Protein AF-A0A2G9M3P9-F1 (afdb_monomer)

Solvent-accessible surface area (backbone atoms only — not comparable to ful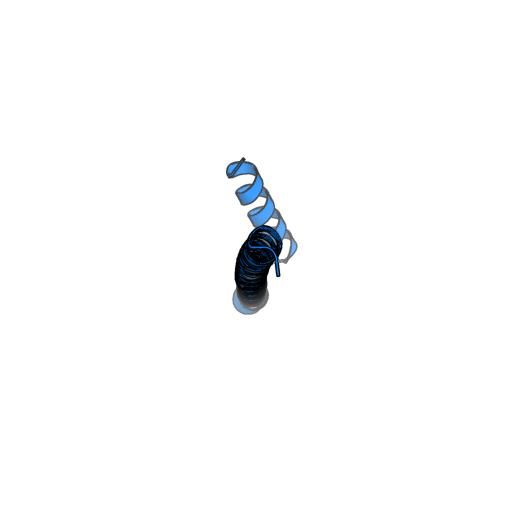l-atom values): 3602 Å² total; per-residue (Å²): 132,62,71,70,59,57,54,54,52,53,54,50,51,53,51,51,53,50,51,52,52,52,51,52,51,53,53,52,52,52,53,52,51,52,50,52,51,49,48,41,33,72,78,67,65,46,56,70,66,61,54,54,52,50,52,51,52,55,55,62,72,74,107

Structure (mmCIF, N/CA/C/O backbone):
data_AF-A0A2G9M3P9-F1
#
_entry.id   AF-A0A2G9M3P9-F1
#
loop_
_atom_site.group_PDB
_atom_site.id
_atom_site.type_symbol
_atom_site.label_atom_id
_atom_site.label_alt_id
_atom_site.label_comp_id
_atom_site.label_asym_id
_atom_site.label_entity_id
_atom_site.label_seq_id
_atom_site.pdbx_PDB_ins_code
_atom_site.Cartn_x
_atom_site.Cartn_y
_atom_site.Cartn_z
_atom_site.occupancy
_atom_site.B_iso_or_equiv
_atom_site.auth_seq_id
_atom_site.auth_comp_id
_atom_site.auth_asym_id
_atom_site.auth_atom_id
_atom_site.pdbx_PDB_model_num
ATOM 1 N 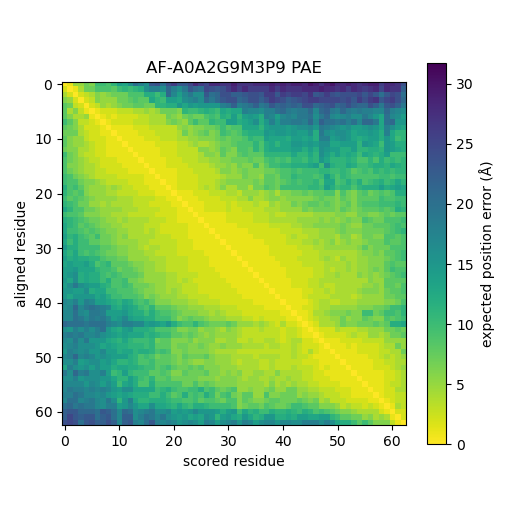N . MET A 1 1 ? -24.968 -7.854 34.919 1.00 55.81 1 MET A N 1
ATOM 2 C CA . MET A 1 1 ? -23.833 -7.529 34.033 1.00 55.81 1 MET A CA 1
ATOM 3 C C . MET A 1 1 ? -23.591 -6.043 34.161 1.00 55.81 1 MET A C 1
ATOM 5 O O . MET A 1 1 ? -24.489 -5.278 33.834 1.00 55.81 1 MET A O 1
ATOM 9 N N . ASP A 1 2 ? -22.453 -5.649 34.722 1.00 60.78 2 ASP A N 1
ATOM 10 C CA . ASP A 1 2 ? -22.175 -4.246 35.021 1.00 60.78 2 ASP A CA 1
ATOM 11 C C . ASP A 1 2 ? -22.066 -3.427 33.734 1.00 60.78 2 ASP A C 1
ATOM 13 O O . ASP A 1 2 ? -21.408 -3.835 32.775 1.00 60.78 2 ASP A O 1
ATOM 17 N N . LEU A 1 3 ? -22.704 -2.254 33.717 1.00 60.84 3 LEU A N 1
ATOM 18 C CA . LEU A 1 3 ? -22.735 -1.319 32.581 1.00 60.84 3 LEU A CA 1
ATOM 19 C C . LEU A 1 3 ? -21.333 -0.978 32.028 1.00 60.84 3 LEU A C 1
ATOM 21 O O . LEU A 1 3 ? -21.178 -0.673 30.843 1.00 60.84 3 LEU A O 1
ATOM 25 N N . PHE A 1 4 ? -20.294 -1.100 32.859 1.00 61.12 4 PHE A N 1
ATOM 26 C CA . PHE A 1 4 ? -18.893 -0.923 32.473 1.00 61.12 4 PHE A CA 1
ATOM 27 C C . PHE A 1 4 ? -18.383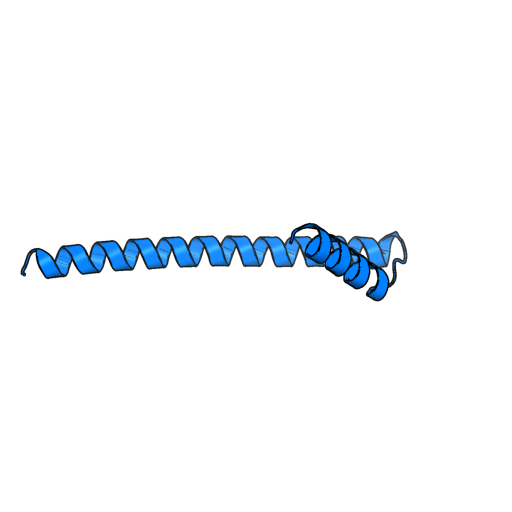 -1.999 31.497 1.00 61.12 4 PHE A C 1
ATOM 29 O O . PHE A 1 4 ? -17.627 -1.691 30.575 1.00 61.12 4 PHE A O 1
ATOM 36 N N . SER A 1 5 ? -18.834 -3.248 31.648 1.00 72.06 5 SER A N 1
ATOM 37 C CA . SER A 1 5 ? -18.438 -4.365 30.779 1.00 72.06 5 SER A CA 1
ATOM 38 C C . SER A 1 5 ? -19.015 -4.218 29.368 1.00 72.06 5 SER A C 1
ATOM 40 O O . SER A 1 5 ? -18.313 -4.433 28.383 1.00 72.06 5 SER A O 1
ATOM 42 N N . ILE A 1 6 ? -20.268 -3.767 29.262 1.00 80.12 6 ILE A N 1
ATOM 43 C CA . ILE A 1 6 ? -20.956 -3.584 27.975 1.00 80.12 6 ILE A CA 1
ATOM 44 C C . ILE A 1 6 ? -20.314 -2.441 27.177 1.00 80.12 6 ILE A C 1
ATOM 46 O O . ILE A 1 6 ? -20.083 -2.572 25.976 1.00 80.12 6 ILE A O 1
ATOM 50 N N . THR A 1 7 ? -19.950 -1.347 27.848 1.00 82.88 7 THR A N 1
ATOM 51 C CA . THR A 1 7 ? -19.320 -0.183 27.205 1.00 82.88 7 THR A CA 1
ATOM 52 C C . THR A 1 7 ? -17.948 -0.528 26.612 1.00 82.88 7 THR A C 1
ATOM 54 O O . THR A 1 7 ? -17.650 -0.144 25.480 1.00 82.88 7 THR A O 1
ATOM 57 N N . GLY A 1 8 ? -17.132 -1.318 27.323 1.00 80.06 8 GLY A N 1
ATOM 58 C CA . GLY A 1 8 ? -15.828 -1.771 26.822 1.00 80.06 8 GLY A CA 1
ATOM 59 C C . GLY A 1 8 ? -15.932 -2.650 25.569 1.00 80.06 8 GLY A C 1
ATOM 60 O O . GLY A 1 8 ? -15.151 -2.488 24.631 1.00 80.06 8 GLY A O 1
ATOM 61 N N . ILE A 1 9 ? -16.941 -3.525 25.512 1.00 85.38 9 ILE A N 1
ATOM 62 C CA . ILE A 1 9 ? -17.197 -4.389 24.349 1.00 85.38 9 ILE A CA 1
ATOM 63 C C . ILE A 1 9 ? -17.576 -3.551 23.120 1.00 85.38 9 ILE A C 1
ATOM 65 O O . ILE A 1 9 ? -17.073 -3.802 22.025 1.00 85.38 9 ILE A O 1
ATOM 69 N N . ILE A 1 10 ? -18.408 -2.521 23.293 1.00 86.50 10 ILE A N 1
ATOM 70 C CA . ILE A 1 10 ? -18.819 -1.632 22.195 1.00 86.50 10 ILE A CA 1
ATOM 71 C C . ILE A 1 10 ? -17.608 -0.893 21.608 1.00 86.50 10 ILE A C 1
ATOM 73 O O . ILE A 1 10 ? -17.436 -0.869 20.388 1.00 86.50 10 ILE A O 1
ATOM 77 N N . ILE A 1 11 ? -16.734 -0.342 22.457 1.00 86.38 11 ILE A N 1
ATOM 78 C CA . ILE A 1 11 ? -15.519 0.360 22.011 1.00 86.38 11 ILE A CA 1
ATOM 79 C C . ILE A 1 11 ? -14.594 -0.592 21.242 1.00 86.38 11 ILE A C 1
ATOM 81 O O . ILE A 1 11 ? -14.101 -0.243 20.168 1.00 86.38 11 ILE A O 1
ATOM 85 N N . PHE A 1 12 ? -14.402 -1.812 21.748 1.00 87.19 12 PHE A N 1
ATOM 86 C CA . PHE A 1 12 ? -13.570 -2.817 21.091 1.00 87.19 12 PHE A CA 1
ATOM 87 C C . PHE A 1 12 ? -14.090 -3.181 19.692 1.00 87.19 12 PHE A C 1
ATOM 89 O O . PHE A 1 12 ? -13.316 -3.219 18.735 1.00 87.19 12 PHE A O 1
ATOM 96 N N . ILE A 1 13 ? -15.405 -3.374 19.545 1.00 88.62 13 ILE A N 1
ATOM 97 C CA . ILE A 1 13 ? -16.031 -3.674 18.249 1.00 88.62 13 ILE A CA 1
ATOM 98 C C . ILE A 1 13 ? -15.829 -2.517 17.262 1.00 88.62 13 ILE A C 1
ATOM 100 O O . ILE A 1 13 ? -15.487 -2.759 16.104 1.00 88.62 13 ILE A O 1
ATOM 104 N N . ILE A 1 14 ? -15.987 -1.265 17.702 1.00 88.75 14 ILE A N 1
ATOM 105 C CA . ILE A 1 14 ? -15.789 -0.088 16.840 1.00 88.75 14 ILE A CA 1
ATOM 106 C C . ILE A 1 14 ? -14.347 -0.030 16.325 1.00 88.75 14 ILE A C 1
ATOM 108 O O . ILE A 1 14 ? -14.138 0.147 15.123 1.00 88.75 14 ILE A O 1
ATOM 112 N N . ILE A 1 15 ? -13.361 -0.226 17.205 1.00 88.31 15 ILE A N 1
ATOM 113 C CA . ILE A 1 15 ? -11.939 -0.230 16.832 1.00 88.31 15 ILE A CA 1
ATOM 114 C C . ILE A 1 15 ? -11.651 -1.358 15.837 1.00 88.31 15 ILE A C 1
ATOM 116 O O . ILE A 1 15 ? -10.985 -1.128 14.827 1.00 88.31 15 ILE A O 1
ATOM 120 N N . LEU A 1 16 ? -12.190 -2.556 16.073 1.00 90.69 16 LEU A N 1
ATOM 121 C CA . LEU A 1 16 ? -11.982 -3.712 15.203 1.00 90.69 16 LEU A CA 1
ATOM 122 C C . LEU A 1 16 ? -12.570 -3.488 13.798 1.00 90.69 16 LEU A C 1
ATOM 124 O O . LEU A 1 16 ? -11.923 -3.787 12.793 1.00 90.69 16 LEU A O 1
ATOM 128 N N . VAL A 1 17 ? -13.766 -2.897 13.712 1.00 90.19 17 VAL A N 1
ATOM 129 C CA . VAL A 1 17 ? -14.402 -2.538 12.433 1.00 90.19 17 VAL A CA 1
ATOM 130 C C . VAL A 1 17 ? -13.603 -1.456 11.704 1.00 90.19 17 VAL A C 1
ATOM 132 O O . VAL A 1 17 ? -13.399 -1.556 10.490 1.00 90.19 17 VAL A O 1
ATOM 135 N N . PHE A 1 18 ? -13.120 -0.437 12.418 1.00 87.62 18 PHE A N 1
ATOM 136 C CA . PHE A 1 18 ? -12.282 0.609 11.829 1.00 87.62 18 PHE A CA 1
ATOM 137 C C . PHE A 1 18 ? -10.951 0.058 11.311 1.00 87.62 18 PHE A C 1
ATOM 139 O O . PHE A 1 18 ? -10.579 0.339 10.170 1.00 87.62 18 PHE A O 1
ATOM 146 N N . ALA A 1 19 ? -10.273 -0.777 12.100 1.00 84.38 19 ALA A N 1
ATOM 147 C CA . ALA A 1 19 ? -9.031 -1.430 11.702 1.00 84.38 19 ALA A CA 1
ATOM 148 C C . ALA A 1 19 ? -9.232 -2.306 10.456 1.00 84.38 19 ALA A C 1
ATOM 150 O O . ALA A 1 19 ? -8.462 -2.209 9.499 1.00 84.38 19 ALA A O 1
ATOM 151 N N . GLY A 1 20 ? -10.312 -3.094 10.413 1.00 86.50 20 GLY A N 1
ATOM 152 C CA . GLY A 1 20 ? -10.656 -3.909 9.245 1.00 86.50 20 GLY A CA 1
ATOM 153 C C . GLY A 1 20 ? -10.920 -3.077 7.985 1.00 86.50 20 GLY A C 1
ATOM 154 O O . GLY A 1 20 ? -10.479 -3.443 6.892 1.00 86.50 20 GLY A O 1
ATOM 155 N N . ARG A 1 21 ? -11.584 -1.922 8.116 1.00 87.75 21 ARG A N 1
ATOM 156 C CA . ARG A 1 21 ? -11.817 -1.000 6.989 1.00 87.75 21 ARG A CA 1
ATOM 157 C C . ARG A 1 21 ? -10.522 -0.388 6.462 1.00 87.75 21 ARG A C 1
ATOM 159 O O . ARG A 1 21 ? -10.335 -0.355 5.246 1.00 87.75 21 ARG A O 1
ATOM 166 N N . ILE A 1 22 ? -9.634 0.053 7.352 1.00 89.56 22 ILE A N 1
ATOM 167 C CA . ILE A 1 22 ? -8.321 0.599 6.979 1.00 89.56 22 ILE A CA 1
ATOM 168 C C . ILE A 1 22 ? -7.494 -0.470 6.261 1.00 89.56 22 ILE A C 1
ATOM 170 O O . ILE A 1 22 ? -6.947 -0.204 5.192 1.00 89.56 22 ILE A O 1
ATOM 174 N N . LEU A 1 23 ? -7.471 -1.696 6.789 1.00 88.25 23 LEU A N 1
ATOM 175 C CA . LEU A 1 23 ? -6.765 -2.812 6.164 1.00 88.25 23 LEU A CA 1
ATOM 176 C C . LEU A 1 23 ? -7.310 -3.111 4.761 1.00 88.25 23 LEU A C 1
ATOM 178 O O . LEU A 1 23 ? -6.535 -3.267 3.820 1.00 88.25 23 LEU A O 1
ATOM 182 N N . SER A 1 24 ? -8.636 -3.136 4.595 1.00 88.62 24 SER A N 1
ATOM 183 C CA . SER A 1 24 ? -9.267 -3.341 3.284 1.00 88.62 24 SER A CA 1
ATOM 184 C C . SER A 1 24 ? -8.911 -2.232 2.289 1.00 88.62 24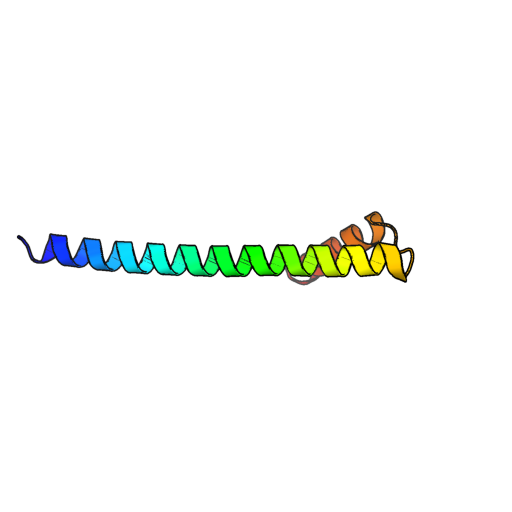 SER A C 1
ATOM 186 O O . SER A 1 24 ? -8.659 -2.511 1.115 1.00 88.62 24 SER A O 1
ATOM 188 N N . PHE A 1 25 ? -8.861 -0.979 2.746 1.00 89.38 25 PHE A N 1
ATOM 189 C CA . PHE A 1 25 ? -8.473 0.158 1.915 1.00 89.38 25 PHE A CA 1
ATOM 190 C C . PHE A 1 25 ? -7.008 0.064 1.469 1.00 89.38 25 PHE A C 1
ATOM 192 O O . PHE A 1 25 ? -6.725 0.200 0.278 1.00 89.38 25 PHE A O 1
ATOM 199 N N . LEU A 1 26 ? -6.097 -0.250 2.396 1.00 88.88 26 LEU A N 1
ATOM 200 C CA . LEU A 1 26 ? -4.677 -0.454 2.098 1.00 88.88 26 LEU A CA 1
ATOM 201 C C . LEU A 1 26 ? -4.471 -1.590 1.095 1.00 88.88 26 LEU A C 1
ATOM 203 O O . LEU A 1 26 ? -3.745 -1.418 0.119 1.00 88.88 26 LEU A O 1
ATOM 207 N N . LEU A 1 27 ? -5.152 -2.723 1.283 1.00 91.00 27 LEU A N 1
ATOM 208 C CA . LEU A 1 27 ? -5.027 -3.866 0.379 1.00 91.00 27 LEU A CA 1
ATOM 209 C C . LEU A 1 27 ? -5.461 -3.503 -1.047 1.00 91.00 27 LEU A C 1
A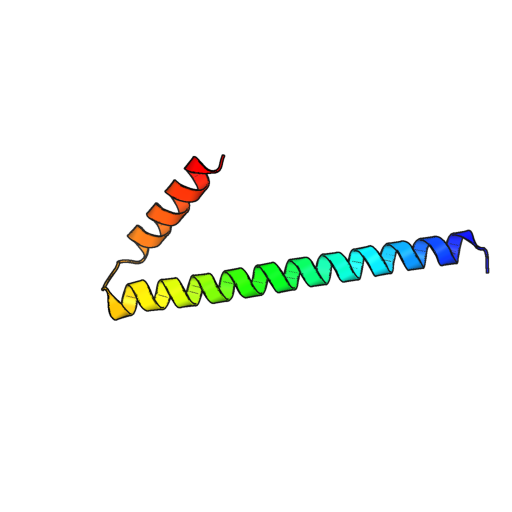TOM 211 O O . LEU A 1 27 ? -4.767 -3.820 -2.010 1.00 91.00 27 LEU A O 1
ATOM 215 N N . LYS A 1 28 ? -6.585 -2.785 -1.187 1.00 91.19 28 LYS A N 1
ATOM 216 C CA . LYS A 1 28 ? -7.051 -2.290 -2.489 1.00 91.19 28 LYS A CA 1
ATOM 217 C C . LYS A 1 28 ? -6.028 -1.351 -3.121 1.00 91.19 28 LYS A C 1
ATOM 219 O O . LYS A 1 28 ? -5.724 -1.519 -4.297 1.00 91.19 28 LYS A O 1
ATOM 224 N N . ALA A 1 29 ? -5.486 -0.401 -2.361 1.00 88.06 29 ALA A N 1
ATOM 225 C CA . ALA A 1 29 ? -4.478 0.532 -2.861 1.00 88.06 29 ALA A CA 1
ATOM 226 C C . ALA A 1 29 ? -3.229 -0.198 -3.385 1.00 88.06 29 ALA A C 1
ATOM 228 O O . ALA A 1 29 ? -2.755 0.114 -4.476 1.00 88.06 29 ALA A O 1
ATOM 229 N N . VAL A 1 30 ? -2.750 -1.219 -2.664 1.00 90.38 30 VAL A N 1
ATOM 230 C CA . VAL A 1 30 ? -1.610 -2.050 -3.089 1.00 90.38 30 VAL A CA 1
ATOM 231 C C . VAL A 1 30 ? -1.917 -2.804 -4.385 1.00 90.38 30 VAL A C 1
ATOM 233 O O . VAL A 1 30 ? -1.091 -2.814 -5.296 1.00 90.38 30 VAL A O 1
ATOM 236 N N . VAL A 1 31 ? -3.106 -3.400 -4.508 1.00 92.50 31 VAL A N 1
ATOM 237 C CA . VAL A 1 31 ? -3.511 -4.116 -5.732 1.00 92.50 31 VAL A CA 1
ATOM 238 C C . VAL A 1 31 ? -3.581 -3.170 -6.931 1.00 92.50 31 VAL A C 1
ATOM 240 O O . VAL A 1 31 ? -3.040 -3.484 -7.991 1.00 92.50 31 VAL A O 1
ATOM 243 N N . TRP A 1 32 ? -4.193 -1.994 -6.770 1.00 92.12 32 TRP A N 1
ATOM 244 C CA . TRP A 1 32 ? -4.242 -0.983 -7.829 1.00 92.12 32 TRP A CA 1
ATOM 245 C C . TRP A 1 32 ? -2.847 -0.508 -8.233 1.00 92.12 32 TRP A C 1
ATOM 247 O O . TRP A 1 32 ? -2.557 -0.403 -9.423 1.00 92.12 32 TRP A O 1
ATOM 257 N N . PHE A 1 33 ? -1.967 -0.278 -7.259 1.00 88.19 33 PHE A N 1
ATOM 258 C CA . PHE A 1 33 ? -0.586 0.114 -7.515 1.00 88.19 33 PHE A CA 1
ATOM 259 C C . PHE A 1 33 ? 0.185 -0.955 -8.309 1.00 88.19 33 PHE A C 1
ATOM 261 O O . PHE A 1 33 ? 0.877 -0.628 -9.278 1.00 88.19 33 PHE A O 1
ATOM 268 N N . LEU A 1 34 ? 0.027 -2.234 -7.953 1.00 89.94 34 LEU A N 1
ATOM 269 C CA . LEU A 1 34 ? 0.632 -3.349 -8.687 1.00 89.94 34 LEU A CA 1
ATOM 270 C C . LEU A 1 34 ? 0.110 -3.435 -10.124 1.00 89.94 34 LEU A C 1
ATOM 272 O O . LEU A 1 34 ? 0.908 -3.588 -11.045 1.00 89.94 34 LEU A O 1
ATOM 276 N N . LEU A 1 35 ? -1.201 -3.279 -10.329 1.00 92.25 35 LEU A N 1
ATOM 277 C CA . LEU A 1 35 ? -1.802 -3.283 -11.666 1.00 92.25 35 LEU A CA 1
ATOM 278 C C . LEU A 1 35 ? -1.260 -2.147 -12.537 1.00 92.25 35 LEU A C 1
ATOM 280 O O . LEU A 1 35 ? -0.844 -2.395 -13.666 1.00 92.25 35 LEU A O 1
ATOM 284 N N . ILE A 1 36 ? -1.207 -0.920 -12.010 1.00 89.94 36 ILE A N 1
ATOM 285 C CA . ILE A 1 36 ? -0.637 0.231 -12.727 1.00 89.94 36 ILE A CA 1
ATOM 286 C C . ILE A 1 36 ? 0.829 -0.035 -13.075 1.00 89.94 36 ILE A C 1
ATOM 288 O O . ILE A 1 36 ? 1.246 0.199 -14.206 1.00 89.94 36 ILE A O 1
ATOM 292 N N . SER A 1 37 ? 1.599 -0.579 -12.133 1.00 87.00 37 SER A N 1
ATOM 293 C CA . SER A 1 37 ? 3.006 -0.904 -12.367 1.00 87.00 37 SER A CA 1
ATOM 294 C C . SER A 1 37 ? 3.172 -1.963 -13.457 1.00 87.00 37 SER A C 1
ATOM 296 O O . SER A 1 37 ? 4.013 -1.804 -14.337 1.00 87.00 37 SER A O 1
ATOM 298 N N . MET A 1 38 ? 2.339 -3.009 -13.462 1.00 89.81 38 MET A N 1
ATOM 299 C CA . MET A 1 38 ? 2.334 -4.003 -14.539 1.00 89.81 38 MET A CA 1
ATOM 300 C C . MET A 1 38 ? 2.010 -3.360 -15.887 1.00 89.81 38 MET A C 1
ATOM 302 O O . MET A 1 38 ? 2.705 -3.634 -16.861 1.00 89.81 38 MET A O 1
ATOM 306 N N . VAL A 1 39 ? 1.009 -2.479 -15.954 1.00 92.12 39 VAL A N 1
ATOM 307 C CA . VAL A 1 39 ? 0.668 -1.763 -17.193 1.00 92.12 39 VAL A CA 1
ATOM 308 C C . VAL A 1 39 ? 1.844 -0.910 -17.675 1.00 92.12 39 VAL A C 1
ATOM 310 O O . VAL A 1 39 ? 2.165 -0.947 -18.858 1.00 92.12 39 VAL A O 1
ATOM 313 N N . LEU A 1 40 ? 2.531 -0.194 -16.784 1.00 88.38 40 LEU A N 1
ATOM 314 C CA . LEU A 1 40 ? 3.700 0.615 -17.143 1.00 88.38 40 LEU A CA 1
ATOM 315 C C . LEU A 1 40 ? 4.853 -0.231 -17.699 1.00 88.38 40 LEU A C 1
ATOM 317 O O . LEU A 1 40 ? 5.462 0.137 -18.704 1.00 88.38 40 LEU A O 1
ATOM 321 N N . ILE A 1 41 ? 5.120 -1.385 -17.089 1.00 89.06 41 ILE A N 1
ATOM 322 C CA . ILE A 1 41 ? 6.174 -2.297 -17.549 1.00 89.06 41 ILE A CA 1
ATOM 323 C C . ILE A 1 41 ? 5.799 -2.913 -18.901 1.00 89.06 41 ILE A C 1
ATOM 325 O O . ILE A 1 41 ? 6.604 -2.894 -19.827 1.00 89.06 41 ILE A O 1
ATOM 329 N N . PHE A 1 42 ? 4.581 -3.443 -19.038 1.00 89.25 42 PHE A N 1
ATOM 330 C CA . PHE A 1 42 ? 4.173 -4.181 -20.236 1.00 89.25 42 PHE A CA 1
ATOM 331 C C . PHE A 1 42 ? 3.840 -3.280 -21.428 1.00 89.25 42 PHE A C 1
ATOM 333 O O . PHE A 1 42 ? 4.221 -3.605 -22.548 1.00 89.25 42 PHE A O 1
ATOM 340 N N . ALA A 1 43 ? 3.126 -2.171 -21.217 1.00 89.38 43 ALA A N 1
ATOM 341 C CA . ALA A 1 43 ? 2.674 -1.309 -22.311 1.00 89.38 43 ALA A CA 1
ATOM 342 C C . ALA A 1 43 ? 3.737 -0.293 -22.745 1.00 89.38 43 ALA A C 1
ATOM 344 O O . ALA A 1 43 ? 3.813 0.046 -23.922 1.00 89.38 43 ALA A O 1
ATOM 345 N N . PHE A 1 44 ? 4.558 0.185 -21.806 1.00 89.06 44 PHE A N 1
ATOM 346 C CA . PHE A 1 44 ? 5.526 1.256 -22.059 1.00 89.06 44 PHE A CA 1
ATOM 347 C C . PHE A 1 44 ? 6.984 0.802 -21.923 1.00 89.06 44 PHE A C 1
ATOM 349 O O . PHE A 1 44 ? 7.888 1.604 -22.141 1.00 89.06 44 PHE A O 1
ATOM 356 N N . GLY A 1 45 ? 7.235 -0.464 -21.566 1.00 90.56 45 GLY A N 1
ATOM 357 C CA . GLY A 1 45 ? 8.592 -0.985 -21.392 1.00 90.56 45 GLY A CA 1
ATOM 358 C C . GLY A 1 45 ? 9.355 -0.326 -20.241 1.00 90.56 45 GLY A C 1
ATOM 359 O O . GLY A 1 45 ? 10.584 -0.369 -20.228 1.00 90.56 45 GLY A O 1
ATOM 360 N N . VAL A 1 46 ? 8.657 0.319 -19.298 1.00 88.38 46 VAL A N 1
ATOM 361 C CA . VAL A 1 46 ? 9.303 1.041 -18.196 1.00 88.38 46 VAL A CA 1
ATOM 362 C C . VAL A 1 46 ? 9.967 0.026 -17.261 1.00 88.38 46 VAL A C 1
ATOM 364 O O . VAL A 1 46 ? 9.278 -0.855 -16.741 1.00 88.38 46 VAL A O 1
ATOM 367 N N . PRO A 1 47 ? 11.283 0.122 -17.005 1.00 89.00 47 PRO A N 1
ATOM 368 C CA . PRO A 1 47 ? 11.947 -0.788 -16.087 1.00 89.00 47 PRO A CA 1
ATOM 369 C C . PRO A 1 47 ? 11.437 -0.584 -14.656 1.00 89.00 47 PRO A C 1
ATOM 371 O O . PRO A 1 47 ? 11.237 0.544 -14.204 1.00 89.00 47 PRO A O 1
ATOM 374 N N . TRP A 1 48 ? 11.275 -1.686 -13.915 1.00 84.25 48 TRP A N 1
ATOM 375 C CA . TRP A 1 48 ? 10.786 -1.677 -12.526 1.00 84.25 48 TRP A CA 1
ATOM 376 C C . TRP A 1 48 ? 11.551 -0.693 -11.630 1.00 84.25 48 TRP A C 1
ATOM 378 O O . TRP A 1 48 ? 10.960 -0.009 -10.797 1.00 84.25 48 TRP A O 1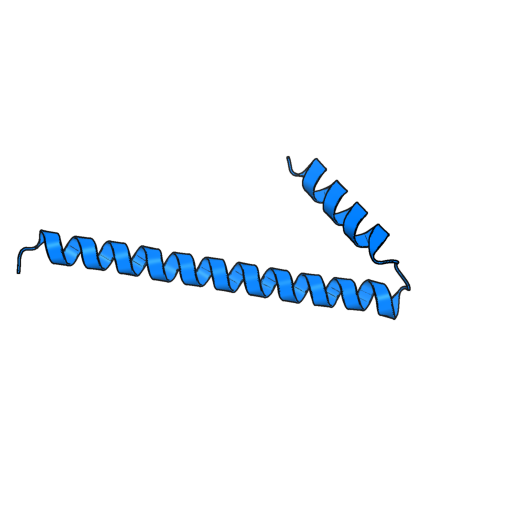
ATOM 388 N N . GLN A 1 49 ? 12.860 -0.574 -11.847 1.00 88.62 49 GLN A N 1
ATOM 389 C CA . GLN A 1 49 ? 13.739 0.320 -11.098 1.00 88.62 49 GLN A CA 1
ATOM 390 C C . GLN A 1 49 ? 13.294 1.786 -11.177 1.00 88.62 49 GLN A C 1
ATOM 392 O O . GLN A 1 49 ? 13.227 2.455 -10.149 1.00 88.62 49 GLN A O 1
ATOM 397 N N . SER A 1 50 ? 12.882 2.252 -12.358 1.00 88.62 50 SER A N 1
ATOM 398 C CA . SER A 1 50 ? 12.405 3.624 -12.559 1.00 88.62 50 SER A CA 1
ATOM 399 C C . SER A 1 50 ? 11.084 3.895 -11.835 1.00 88.62 50 SER A C 1
ATOM 401 O O . SER A 1 50 ? 10.866 5.000 -11.344 1.00 88.62 50 SER A O 1
ATOM 403 N N . ILE A 1 51 ? 10.214 2.886 -11.713 1.00 84.69 51 ILE A N 1
ATOM 404 C CA . ILE A 1 51 ? 8.960 2.995 -10.950 1.00 84.69 51 ILE A CA 1
ATOM 405 C C . ILE A 1 51 ? 9.272 3.129 -9.456 1.00 84.69 51 ILE A C 1
ATOM 407 O 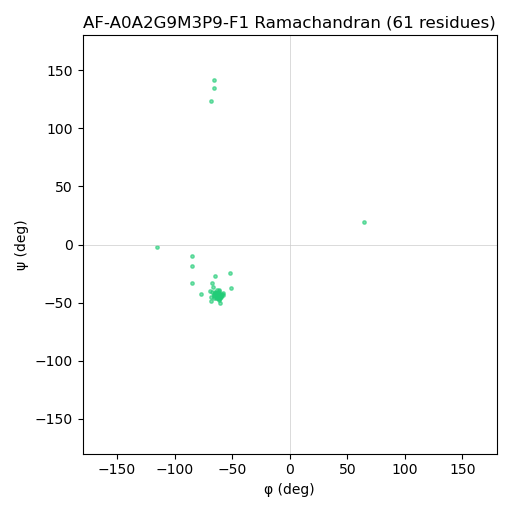O . ILE A 1 51 ? 8.715 3.994 -8.783 1.00 84.69 51 ILE A O 1
ATOM 411 N N . VAL A 1 52 ? 10.193 2.312 -8.936 1.00 86.50 52 VAL A N 1
ATOM 412 C CA . VAL A 1 52 ? 10.613 2.371 -7.527 1.00 86.50 52 VAL A CA 1
ATOM 413 C C . VAL A 1 52 ? 11.281 3.710 -7.202 1.00 86.50 52 VAL A C 1
ATOM 415 O O . VAL A 1 52 ? 10.992 4.298 -6.160 1.00 86.50 52 VAL A O 1
ATOM 418 N N . GLU A 1 53 ? 12.135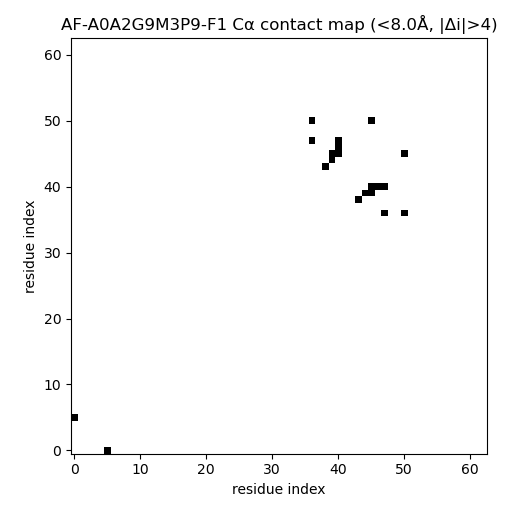 4.221 -8.088 1.00 88.81 53 GLU A N 1
ATOM 419 C CA . GLU A 1 53 ? 12.770 5.537 -7.942 1.00 88.81 53 GLU A CA 1
ATOM 420 C C . GLU A 1 53 ? 11.746 6.673 -7.952 1.00 88.81 53 GLU A C 1
ATOM 422 O O . GLU A 1 53 ? 11.809 7.561 -7.098 1.00 88.81 53 GLU A O 1
ATOM 427 N N . TRP A 1 54 ? 10.757 6.610 -8.848 1.00 85.56 54 TRP A N 1
ATOM 428 C CA . TRP A 1 54 ? 9.655 7.567 -8.876 1.00 85.56 54 TRP A CA 1
ATOM 429 C C . TRP A 1 54 ? 8.856 7.537 -7.570 1.00 85.56 54 TRP A C 1
ATOM 431 O O . TRP A 1 54 ? 8.704 8.580 -6.934 1.00 85.56 54 TRP A O 1
ATOM 441 N N . VAL A 1 5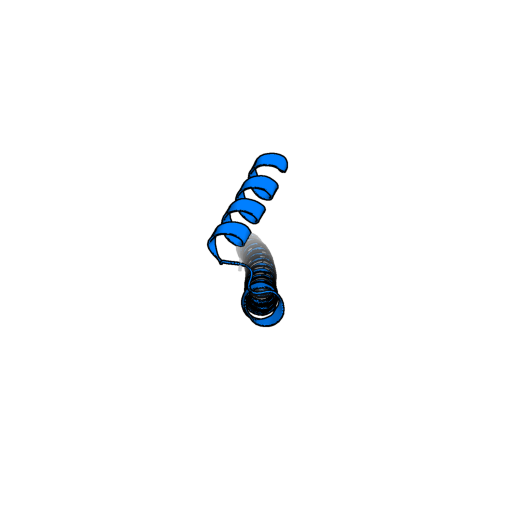5 ? 8.438 6.358 -7.094 1.00 84.88 55 VAL A N 1
ATOM 442 C CA . VAL A 1 55 ? 7.734 6.228 -5.805 1.00 84.88 55 VAL A CA 1
ATOM 443 C C . VAL A 1 55 ? 8.580 6.773 -4.659 1.00 84.88 55 VAL A C 1
ATOM 445 O O . VAL A 1 55 ? 8.070 7.510 -3.818 1.00 84.88 55 VAL A O 1
ATOM 448 N N . ARG A 1 56 ? 9.879 6.462 -4.631 1.00 84.12 56 ARG A N 1
ATOM 449 C CA . ARG A 1 56 ? 10.795 6.970 -3.606 1.00 84.12 56 ARG A CA 1
ATOM 450 C C . ARG A 1 56 ? 10.889 8.495 -3.641 1.00 84.12 56 ARG A C 1
ATOM 452 O O . ARG A 1 56 ? 10.865 9.104 -2.578 1.00 84.12 56 ARG A O 1
ATOM 459 N N . SER A 1 57 ? 10.962 9.109 -4.822 1.00 85.62 57 SER A N 1
ATOM 460 C CA . SER A 1 57 ? 10.973 10.572 -4.959 1.00 85.62 57 SER A CA 1
ATOM 461 C C . SER A 1 57 ? 9.665 11.213 -4.492 1.00 85.62 57 SER A C 1
ATOM 463 O O . SER A 1 57 ? 9.705 12.208 -3.779 1.00 85.62 57 SER A O 1
ATOM 465 N N . VAL A 1 58 ? 8.517 10.605 -4.809 1.00 80.69 58 VAL A N 1
ATOM 466 C CA . VAL A 1 58 ? 7.198 11.086 -4.377 1.00 80.69 58 VAL A CA 1
ATOM 467 C C . VAL A 1 58 ? 7.059 10.985 -2.861 1.00 80.69 58 VAL A C 1
ATOM 469 O O . VAL A 1 58 ? 6.598 11.930 -2.228 1.00 80.69 58 VAL A O 1
ATOM 472 N N . LEU A 1 59 ? 7.504 9.874 -2.267 1.00 79.25 59 LEU A N 1
ATOM 473 C CA . LEU A 1 59 ? 7.516 9.705 -0.815 1.00 79.25 59 LEU A CA 1
ATOM 474 C C . LEU A 1 59 ? 8.446 10.717 -0.142 1.00 79.25 59 LEU A C 1
ATOM 476 O O . LEU A 1 59 ? 8.046 11.324 0.839 1.00 79.25 59 LEU A O 1
ATOM 480 N N . LEU A 1 60 ? 9.649 10.941 -0.676 1.00 78.06 60 LEU A N 1
ATOM 481 C CA . LEU A 1 60 ? 10.583 11.938 -0.141 1.00 78.06 60 LEU A CA 1
ATOM 482 C C . LEU A 1 60 ? 10.078 13.380 -0.270 1.00 78.06 60 LEU A C 1
ATOM 484 O O . LEU A 1 60 ? 10.497 14.214 0.513 1.00 78.06 60 LEU A O 1
ATOM 488 N N . TYR A 1 61 ? 9.220 13.683 -1.247 1.00 69.56 61 TYR A N 1
ATOM 489 C CA . TYR A 1 61 ? 8.629 15.016 -1.413 1.00 69.56 61 TYR A CA 1
ATOM 490 C C . TYR A 1 61 ? 7.379 15.224 -0.544 1.00 69.56 61 TYR A C 1
ATOM 492 O O . TYR A 1 61 ? 6.938 16.353 -0.340 1.00 69.56 61 TYR A O 1
ATOM 500 N N . ALA A 1 62 ? 6.770 14.133 -0.073 1.00 58.31 62 ALA A N 1
ATOM 501 C CA . ALA A 1 62 ? 5.591 14.158 0.786 1.00 58.31 62 ALA A CA 1
ATOM 502 C C . ALA A 1 62 ? 5.924 14.330 2.283 1.00 58.31 62 ALA A C 1
ATOM 504 O O . ALA A 1 62 ? 5.001 14.550 3.070 1.00 58.31 62 ALA A O 1
ATOM 505 N N . PHE A 1 63 ? 7.203 14.230 2.664 1.00 49.69 63 PHE A N 1
ATOM 506 C CA . PHE A 1 63 ? 7.735 14.432 4.018 1.00 49.69 63 PHE A CA 1
ATOM 507 C C . PHE A 1 63 ? 8.736 15.588 4.038 1.00 49.69 63 PHE A C 1
ATOM 509 O O . PHE A 1 63 ? 8.814 16.258 5.091 1.00 49.69 63 PHE A O 1
#

pLDDT: mean 84.15, std 9.65, range [49.69, 92.5]

Radius of gyration: 20.21 Å; Cα contacts (8 Å, |Δi|>4): 10; chains: 1; bounding box: 38×22×57 Å

Secondary structure (DSSP, 8-state):
--HHHHHHHHHHHHHHHHHHHHHHHHHHHHHHHHHHHHHHHHHH---HHHHHHHHHHHHHH--

Sequence (63 aa):
MDLFSITGIIIFIIILVFAGRILSFLLKAVVWFLLISMVLIFAFGVPWQSIVEWVRSVLLYAF

Mean predicted aligned error: 8.06 Å

Foldseek 3Di:
DDPVVVVVVVVVVVVVVVVVVVVVVVVVVVVVLVVVLVCCCPVVVDDPVVVVVVVVVVVVVVD